Protein AF-A0A6G2JC87-F1 (afdb_monomer_lite)

Sequence (115 aa):
MAWAAMASFISDLIFDDQGSRLYATFPKWKQYKNAEQFHENISDYQMIEAAHKIDILTRNQRKGLHGLLNGRNESAHPSDHDPDANEALGYISEIVQRIKRIDSRVSQGNYSRSR

Foldseek 3Di:
DLVVVLLLLLQCVCCVVQNPLLCVQVVVCVVQRGSVSCPVPPDPLVSLVSCVVSVLDDPVLSVVNVVLVVLVVCVVDPDPDDDDPVRVVVSSVVSVVSSVVSVVCVVVCVRPPDD

Secondary structure (DSSP, 8-state):
-HHHHHHHHHHHHHHTTTTHHHHHH-GGGTT--SHHHHHHHS-HHHHHHHHHHTTSS-HHHHHHHHHHHHHHHHHHSSSS----HHHHHHHHHHHHHHHHHHHHHHHTT-S----

pLDDT: mean 89.51, std 11.46, range [37.25, 97.81]

Structure (mmCIF, N/CA/C/O backbone):
data_AF-A0A6G2JC87-F1
#
_entry.id   AF-A0A6G2JC87-F1
#
loop_
_atom_site.group_PDB
_atom_site.id
_atom_site.type_symbol
_atom_site.label_atom_id
_atom_site.label_alt_id
_atom_site.label_comp_id
_atom_site.label_asym_id
_atom_site.label_entity_id
_atom_site.label_seq_id
_atom_site.pdbx_PDB_ins_code
_atom_site.Cartn_x
_atom_site.Cartn_y
_atom_site.Cartn_z
_atom_site.occupancy
_atom_site.B_iso_or_equiv
_atom_site.auth_seq_id
_atom_site.auth_comp_id
_atom_site.auth_asym_id
_atom_site.auth_atom_id
_atom_site.pdbx_PDB_model_num
ATOM 1 N N . MET A 1 1 ? 11.304 5.635 -7.789 1.00 78.56 1 MET A N 1
ATOM 2 C CA . MET A 1 1 ? 10.472 6.855 -7.647 1.00 78.56 1 MET A CA 1
ATOM 3 C C . MET A 1 1 ? 8.972 6.562 -7.635 1.00 78.56 1 MET A C 1
ATOM 5 O O . MET A 1 1 ? 8.359 6.826 -6.615 1.00 78.56 1 MET A O 1
ATOM 9 N N . ALA A 1 2 ? 8.364 5.975 -8.676 1.00 92.56 2 ALA A N 1
ATOM 10 C CA . ALA A 1 2 ? 6.904 5.760 -8.695 1.00 92.56 2 ALA A CA 1
ATOM 11 C C . ALA A 1 2 ? 6.369 4.901 -7.533 1.00 92.56 2 ALA A C 1
ATOM 13 O O . ALA A 1 2 ? 5.341 5.228 -6.949 1.00 92.56 2 ALA A O 1
ATOM 14 N N . TRP A 1 3 ? 7.0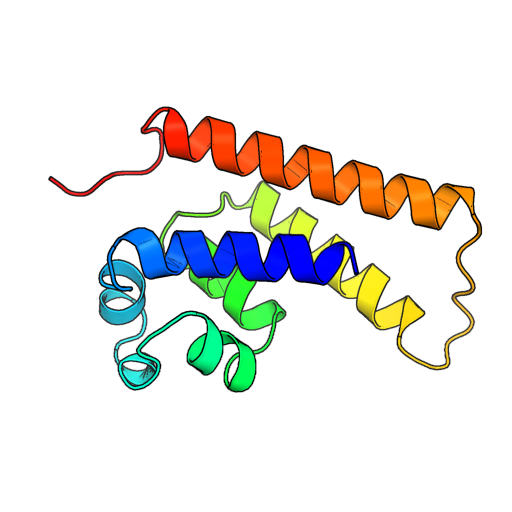96 3.849 -7.139 1.00 95.06 3 TRP A N 1
ATOM 15 C CA . TRP A 1 3 ? 6.715 3.037 -5.977 1.00 95.06 3 TRP A CA 1
ATOM 16 C C . TRP A 1 3 ? 6.675 3.839 -4.673 1.00 95.06 3 TRP A C 1
ATOM 18 O O . TRP A 1 3 ? 5.752 3.668 -3.888 1.00 95.06 3 TRP A O 1
ATOM 28 N N . ALA A 1 4 ? 7.625 4.757 -4.470 1.00 93.62 4 ALA A N 1
ATOM 29 C CA . ALA A 1 4 ? 7.649 5.600 -3.278 1.00 93.62 4 ALA A CA 1
ATOM 30 C C . ALA A 1 4 ? 6.371 6.449 -3.173 1.00 93.62 4 ALA A C 1
ATOM 32 O O . ALA A 1 4 ? 5.802 6.544 -2.097 1.00 93.62 4 ALA A O 1
ATOM 33 N N . ALA A 1 5 ? 5.854 6.964 -4.295 1.00 95.00 5 ALA A N 1
ATOM 34 C CA . ALA A 1 5 ? 4.582 7.686 -4.306 1.00 95.00 5 ALA A CA 1
ATOM 35 C C . ALA A 1 5 ? 3.390 6.798 -3.896 1.00 95.00 5 ALA A C 1
ATOM 37 O O . ALA A 1 5 ? 2.535 7.241 -3.136 1.00 95.00 5 ALA A O 1
ATOM 38 N N . MET A 1 6 ? 3.340 5.541 -4.356 1.00 96.81 6 MET A N 1
ATOM 39 C CA . MET A 1 6 ? 2.324 4.575 -3.907 1.00 96.81 6 MET A CA 1
ATOM 40 C C . MET A 1 6 ? 2.456 4.273 -2.410 1.00 96.81 6 MET A C 1
ATOM 42 O O . MET A 1 6 ? 1.452 4.212 -1.705 1.00 96.81 6 MET A O 1
ATOM 46 N N . ALA A 1 7 ? 3.686 4.079 -1.937 1.00 95.38 7 ALA A N 1
ATOM 47 C CA . ALA A 1 7 ? 3.985 3.766 -0.548 1.00 95.38 7 ALA A CA 1
ATOM 48 C C . ALA A 1 7 ? 3.548 4.910 0.382 1.00 95.38 7 ALA A C 1
ATOM 50 O O . ALA A 1 7 ? 2.767 4.670 1.300 1.00 95.38 7 ALA A O 1
ATOM 51 N N . SER A 1 8 ? 3.950 6.149 0.076 1.00 94.06 8 SER A N 1
ATOM 52 C CA . SER A 1 8 ? 3.522 7.340 0.817 1.00 94.06 8 SER A CA 1
ATOM 53 C C . SER A 1 8 ? 2.004 7.498 0.801 1.00 94.06 8 SER A C 1
ATOM 55 O O . SER A 1 8 ? 1.405 7.652 1.855 1.00 94.06 8 SER A O 1
ATOM 57 N N . PHE A 1 9 ? 1.363 7.344 -0.362 1.00 95.56 9 PHE A N 1
ATOM 58 C CA . PHE A 1 9 ? -0.095 7.421 -0.470 1.00 95.56 9 PHE A CA 1
ATOM 59 C C . PHE A 1 9 ? -0.818 6.402 0.427 1.00 95.56 9 PHE A C 1
ATOM 61 O O . PHE A 1 9 ? -1.796 6.741 1.089 1.00 95.56 9 PHE A O 1
ATOM 68 N N . ILE A 1 10 ? -0.352 5.150 0.474 1.00 95.44 10 ILE A N 1
ATOM 69 C CA . ILE A 1 10 ? -0.948 4.129 1.346 1.00 95.44 10 ILE A CA 1
ATOM 70 C C . ILE A 1 10 ? -0.734 4.481 2.817 1.00 95.44 10 ILE A C 1
ATOM 72 O O . ILE A 1 10 ? -1.676 4.364 3.598 1.00 95.44 10 ILE A O 1
ATOM 76 N N . SER A 1 11 ? 0.467 4.911 3.200 1.00 93.56 11 SER A N 1
ATOM 77 C CA . SER A 1 11 ? 0.746 5.318 4.578 1.00 93.56 11 SER A CA 1
ATOM 78 C C . SER A 1 11 ? -0.092 6.518 5.000 1.00 93.56 11 SER A C 1
ATOM 80 O O . SER A 1 11 ? -0.676 6.490 6.079 1.00 93.56 11 SER A O 1
ATOM 82 N N . ASP A 1 12 ? -0.251 7.521 4.142 1.00 92.94 12 ASP A N 1
ATOM 83 C CA . ASP A 1 12 ? -1.113 8.668 4.422 1.00 92.94 12 ASP A CA 1
ATOM 84 C C . ASP A 1 12 ? -2.561 8.218 4.658 1.00 92.94 12 ASP A C 1
ATOM 86 O O . ASP A 1 12 ? -3.180 8.620 5.639 1.00 92.94 12 ASP A O 1
ATOM 90 N N . LEU A 1 13 ? -3.080 7.289 3.847 1.00 92.75 13 LEU A N 1
ATOM 91 C CA . LEU A 1 13 ? -4.409 6.706 4.070 1.00 92.75 13 LEU A CA 1
ATOM 92 C C . LEU A 1 13 ? -4.512 5.892 5.368 1.00 92.75 13 LEU A C 1
ATOM 94 O O . LEU A 1 13 ? -5.569 5.885 6.001 1.00 92.75 13 LEU A O 1
ATOM 98 N N . ILE A 1 14 ? -3.450 5.182 5.759 1.00 93.06 14 ILE A N 1
ATOM 99 C CA . ILE A 1 14 ? -3.392 4.447 7.033 1.00 93.06 14 ILE A CA 1
ATOM 100 C C . ILE A 1 14 ? -3.476 5.420 8.215 1.00 93.06 14 ILE A C 1
ATOM 102 O O . ILE A 1 14 ? -4.103 5.089 9.221 1.00 93.06 14 ILE A O 1
ATOM 106 N N . PHE A 1 15 ? -2.857 6.597 8.103 1.00 92.06 15 PHE A N 1
ATOM 107 C CA . PHE A 1 15 ? -2.757 7.582 9.181 1.00 92.06 15 PHE A CA 1
ATOM 108 C C . PHE A 1 15 ? -3.764 8.743 9.093 1.00 92.06 15 PHE A C 1
ATOM 110 O O . PHE A 1 15 ? -3.783 9.571 10.002 1.00 92.06 15 PHE A O 1
ATOM 117 N N . ASP A 1 16 ? -4.649 8.775 8.090 1.00 87.31 16 ASP A N 1
ATOM 118 C CA . ASP A 1 16 ? -5.729 9.773 7.949 1.00 87.31 16 ASP A CA 1
ATOM 119 C C . ASP A 1 16 ? -6.657 9.809 9.187 1.00 87.31 16 ASP A C 1
ATOM 121 O O . ASP A 1 16 ? -7.159 10.858 9.583 1.00 87.31 16 ASP A O 1
ATOM 125 N N . ASP A 1 17 ? -6.818 8.673 9.881 1.00 79.81 17 ASP A N 1
ATOM 126 C CA . ASP A 1 17 ? -7.550 8.547 11.155 1.00 79.81 17 ASP A CA 1
ATOM 127 C C . ASP A 1 17 ? -6.632 8.492 12.396 1.00 79.81 17 ASP A C 1
ATOM 129 O O . ASP A 1 17 ? -6.985 7.905 13.424 1.00 79.81 17 ASP A O 1
ATOM 133 N N . GLN A 1 18 ? -5.427 9.059 12.291 1.00 79.19 18 GLN A N 1
ATOM 134 C CA . GLN A 1 18 ? -4.342 8.952 13.277 1.00 79.19 18 GLN A CA 1
ATOM 135 C C . GLN A 1 18 ? -3.891 7.503 13.550 1.00 79.19 18 GLN A C 1
ATOM 137 O O . GLN A 1 18 ? -3.295 7.215 14.591 1.00 79.19 18 GLN A O 1
ATOM 142 N N . GLY A 1 19 ? -4.164 6.573 12.630 1.00 84.75 19 GLY A N 1
ATOM 143 C CA . GLY A 1 19 ? -3.792 5.164 12.746 1.00 84.75 19 GLY A CA 1
ATOM 144 C C . GLY A 1 19 ? -4.716 4.360 13.662 1.00 84.75 19 GLY A C 1
ATOM 145 O O . GLY A 1 19 ? -4.360 3.256 14.074 1.00 84.75 19 GLY A O 1
ATOM 146 N N . SER A 1 20 ? -5.900 4.874 14.005 1.00 89.75 20 SER A N 1
ATOM 147 C CA . SER A 1 20 ? -6.830 4.222 14.939 1.00 89.75 20 SER A CA 1
ATOM 148 C C . SER A 1 20 ? -7.154 2.781 14.522 1.00 89.75 20 SER A C 1
ATOM 150 O O . SER A 1 20 ? -6.979 1.840 15.308 1.00 89.75 20 SER A O 1
ATOM 152 N N . ARG A 1 21 ? -7.528 2.570 13.252 1.00 91.06 21 ARG A N 1
ATOM 153 C CA . ARG A 1 21 ? -7.814 1.225 12.718 1.00 91.06 21 ARG A CA 1
ATOM 154 C C . ARG A 1 21 ? -6.579 0.336 12.653 1.00 91.06 21 ARG A C 1
ATOM 156 O O . ARG A 1 21 ? -6.674 -0.867 12.927 1.00 91.06 21 ARG A O 1
ATOM 163 N N . LEU A 1 22 ? -5.421 0.922 12.343 1.00 94.50 22 LEU A N 1
ATOM 164 C CA . LEU A 1 22 ? -4.146 0.214 12.370 1.00 94.50 22 LEU A CA 1
ATOM 165 C C . LEU A 1 22 ? -3.881 -0.337 13.771 1.00 94.50 22 LEU A C 1
ATOM 167 O O . LEU A 1 22 ? -3.620 -1.526 13.911 1.00 94.50 22 LEU A O 1
ATOM 171 N N . TYR A 1 23 ? -4.008 0.479 14.814 1.00 95.06 23 TYR A N 1
ATOM 172 C CA . TYR A 1 23 ? -3.709 0.066 16.185 1.00 95.06 23 TYR A CA 1
ATOM 173 C C . TYR A 1 23 ? -4.754 -0.858 16.801 1.00 95.06 23 TYR A C 1
ATOM 175 O O . TYR A 1 23 ? -4.413 -1.646 17.686 1.00 95.06 23 TYR A O 1
ATOM 183 N N . ALA A 1 24 ? -6.012 -0.764 16.367 1.00 94.06 24 ALA A N 1
ATOM 184 C CA . ALA A 1 24 ? -7.043 -1.726 16.740 1.00 94.06 24 ALA A CA 1
ATOM 185 C C . ALA A 1 24 ? -6.701 -3.127 16.207 1.00 94.06 24 ALA A C 1
ATOM 187 O O . ALA A 1 24 ? -6.865 -4.120 16.913 1.00 94.06 24 ALA A O 1
ATOM 188 N N . THR A 1 25 ? -6.163 -3.195 14.987 1.00 95.12 25 THR A N 1
ATOM 189 C CA . THR A 1 25 ? -5.816 -4.454 14.311 1.00 95.12 25 THR A CA 1
ATOM 190 C C . THR A 1 25 ? -4.431 -4.973 14.707 1.00 95.12 25 THR A C 1
ATOM 192 O O . THR A 1 25 ? -4.231 -6.174 14.883 1.00 95.12 25 THR A O 1
ATOM 195 N N . PHE A 1 26 ? -3.474 -4.067 14.907 1.00 95.12 26 PHE A N 1
ATOM 196 C CA . PHE A 1 26 ? -2.081 -4.344 15.252 1.00 95.12 26 PHE A CA 1
ATOM 197 C C . PHE A 1 26 ? -1.664 -3.555 16.507 1.00 95.12 26 PHE A C 1
ATOM 199 O O . PHE A 1 26 ? -0.888 -2.601 16.422 1.00 95.12 26 PHE A O 1
ATOM 206 N N . PRO A 1 27 ? -2.112 -3.951 17.717 1.00 94.50 27 PRO A N 1
ATOM 207 C CA . PRO A 1 27 ? -1.808 -3.210 18.946 1.00 94.50 27 PRO A CA 1
ATOM 208 C C . PRO A 1 27 ? -0.309 -3.059 19.238 1.00 94.50 27 PRO A C 1
ATOM 210 O O . PRO A 1 27 ? 0.105 -2.076 19.848 1.00 94.50 27 PRO A O 1
ATOM 213 N N . LYS A 1 28 ? 0.509 -4.012 18.768 1.00 94.69 28 LYS A N 1
ATOM 214 C CA . LYS A 1 28 ? 1.977 -3.996 18.879 1.00 94.69 28 LYS A CA 1
ATOM 215 C C . LYS A 1 28 ? 2.659 -2.947 18.001 1.00 94.69 28 LYS A C 1
ATOM 217 O O . LYS A 1 28 ? 3.877 -2.887 18.036 1.00 94.69 28 LYS A O 1
ATOM 222 N N . TRP A 1 29 ? 1.922 -2.214 17.167 1.00 95.19 29 TRP A N 1
ATOM 223 C CA . TRP A 1 29 ? 2.450 -1.180 16.268 1.00 95.19 29 TRP A CA 1
ATOM 224 C C . TRP A 1 29 ? 2.108 0.240 16.740 1.00 95.19 29 TRP A C 1
ATOM 22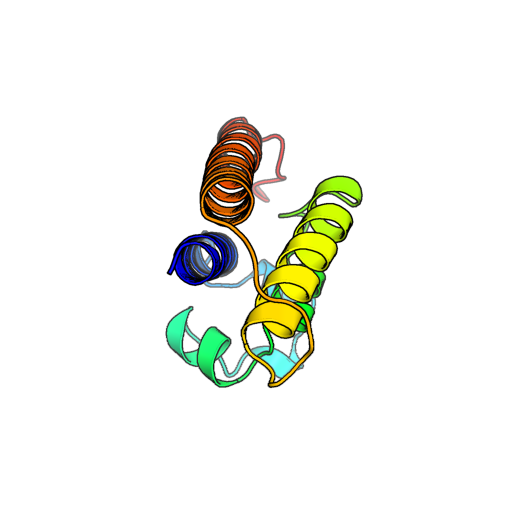6 O O . TRP A 1 29 ? 2.431 1.212 16.066 1.00 95.19 29 TRP A O 1
ATOM 236 N N . LYS A 1 30 ? 1.508 0.382 17.933 1.00 92.94 30 LYS A N 1
ATOM 237 C CA . LYS A 1 30 ? 1.155 1.672 18.557 1.00 92.94 30 LYS A CA 1
ATOM 238 C C . LYS A 1 30 ? 2.334 2.622 18.774 1.00 92.94 30 LYS A C 1
ATOM 240 O O . LYS A 1 30 ? 2.101 3.798 19.049 1.00 92.94 30 LYS A O 1
ATOM 245 N N . GLN A 1 31 ? 3.570 2.138 18.721 1.00 93.06 31 GLN A N 1
ATOM 246 C CA . GLN A 1 31 ? 4.779 2.953 18.812 1.00 93.06 31 GLN A CA 1
ATOM 247 C C . GLN A 1 31 ? 5.034 3.799 17.557 1.00 93.06 31 GLN A C 1
ATOM 249 O O . GLN A 1 31 ? 5.674 4.834 17.686 1.00 93.06 31 GLN A O 1
ATOM 254 N N . TYR A 1 32 ? 4.523 3.407 16.385 1.00 93.00 32 TYR A N 1
ATOM 255 C CA . TYR A 1 32 ? 4.720 4.144 15.133 1.00 93.00 32 TYR A CA 1
ATOM 256 C C . TYR A 1 32 ? 3.629 5.199 14.998 1.00 93.00 32 TYR A C 1
ATOM 258 O O . TYR A 1 32 ? 2.507 4.868 14.639 1.00 93.00 32 TYR A O 1
ATOM 266 N N . LYS A 1 33 ? 3.930 6.449 15.354 1.00 88.25 33 LYS A N 1
ATOM 267 C CA . LYS A 1 33 ? 2.927 7.515 15.526 1.00 88.25 33 LYS A CA 1
ATOM 268 C C . LYS A 1 33 ? 2.529 8.227 14.241 1.00 88.25 33 LYS A C 1
ATOM 270 O O . LYS A 1 33 ? 1.525 8.933 14.235 1.00 88.25 33 LYS A O 1
ATOM 275 N N . ASN A 1 34 ? 3.323 8.085 13.191 1.00 87.19 34 ASN A N 1
ATOM 276 C CA . ASN A 1 34 ? 3.131 8.765 11.921 1.00 87.19 34 ASN A CA 1
ATOM 277 C C . ASN A 1 34 ? 3.621 7.886 10.759 1.00 87.19 34 ASN A C 1
ATOM 279 O O . ASN A 1 34 ? 4.272 6.858 10.968 1.00 87.19 34 ASN A O 1
ATOM 283 N N . ALA A 1 35 ? 3.302 8.315 9.537 1.00 88.88 35 ALA A N 1
ATOM 284 C CA . ALA A 1 35 ? 3.667 7.623 8.304 1.00 88.88 35 ALA A CA 1
ATOM 285 C C . ALA A 1 35 ? 5.185 7.416 8.153 1.00 88.88 35 ALA A C 1
ATOM 287 O O . ALA A 1 35 ? 5.613 6.368 7.678 1.00 88.88 35 ALA A O 1
ATOM 288 N N . GLU A 1 36 ? 5.999 8.377 8.594 1.00 88.62 36 GLU A N 1
ATOM 289 C CA . GLU A 1 36 ? 7.463 8.313 8.519 1.00 88.62 36 GLU A CA 1
ATOM 290 C C . GLU A 1 36 ? 8.024 7.170 9.378 1.00 88.62 36 GLU A C 1
ATOM 292 O O . GLU A 1 36 ? 8.641 6.244 8.854 1.00 88.62 36 GLU A O 1
ATOM 297 N N . GLN A 1 37 ? 7.706 7.155 10.677 1.00 89.75 37 GLN A N 1
ATOM 298 C CA . GLN A 1 37 ? 8.117 6.082 11.590 1.00 89.75 37 GLN A CA 1
ATOM 299 C C . GLN A 1 37 ? 7.606 4.717 11.130 1.00 89.75 37 GLN A C 1
ATOM 301 O O . GLN A 1 37 ? 8.273 3.699 11.318 1.00 89.75 37 GLN A O 1
ATOM 306 N N . PHE A 1 38 ? 6.411 4.681 10.547 1.00 91.31 38 PHE A N 1
ATOM 307 C CA . PHE A 1 38 ? 5.848 3.458 10.000 1.00 91.31 38 PHE A CA 1
ATOM 308 C C . PHE A 1 38 ? 6.671 2.939 8.814 1.00 91.31 38 PHE A C 1
ATOM 310 O O . PHE A 1 38 ? 7.037 1.766 8.815 1.00 91.31 38 PHE A O 1
ATOM 317 N N . HIS A 1 39 ? 7.041 3.800 7.861 1.00 88.00 39 HIS A N 1
ATOM 318 C CA . HIS A 1 39 ? 7.882 3.432 6.717 1.00 88.00 39 HIS A CA 1
ATOM 319 C C . HIS A 1 39 ? 9.275 2.937 7.109 1.00 88.00 39 HIS A C 1
ATOM 321 O O . HIS A 1 39 ? 9.791 2.013 6.486 1.00 88.00 39 HIS A O 1
ATOM 327 N N . GLU A 1 40 ? 9.886 3.530 8.132 1.00 89.75 40 GLU A N 1
ATOM 328 C CA . GLU A 1 40 ? 11.226 3.133 8.580 1.00 89.75 40 GLU A CA 1
ATOM 329 C C . GLU A 1 40 ? 11.254 1.747 9.234 1.00 89.75 40 GLU A C 1
ATOM 331 O O . GLU A 1 40 ? 12.276 1.062 9.211 1.00 89.75 40 GLU A O 1
ATOM 336 N N . ASN A 1 41 ? 10.139 1.330 9.837 1.00 93.50 41 ASN A N 1
ATOM 337 C CA . ASN A 1 41 ? 10.091 0.138 10.682 1.00 93.50 41 ASN A CA 1
ATOM 338 C C . ASN A 1 41 ? 9.295 -1.022 10.076 1.00 93.50 41 ASN A C 1
ATOM 340 O O . ASN A 1 41 ? 9.429 -2.158 10.534 1.00 93.50 41 ASN A O 1
ATOM 344 N N . ILE A 1 42 ? 8.454 -0.755 9.077 1.00 94.75 42 ILE A N 1
ATOM 345 C CA . ILE A 1 42 ? 7.569 -1.739 8.460 1.00 94.75 42 ILE A CA 1
ATOM 346 C C . ILE A 1 42 ? 7.937 -1.897 6.989 1.00 94.75 42 ILE A C 1
ATOM 348 O O . ILE A 1 42 ? 8.017 -0.931 6.238 1.00 94.75 42 ILE A O 1
ATOM 352 N N . SER A 1 43 ? 8.129 -3.145 6.559 1.00 95.56 43 SER A N 1
ATOM 353 C CA . SER A 1 43 ? 8.394 -3.433 5.147 1.00 95.56 43 SER A CA 1
ATOM 354 C C . SER A 1 43 ? 7.197 -3.079 4.259 1.00 95.56 43 SER A C 1
ATOM 356 O O . SER A 1 43 ? 6.042 -3.242 4.662 1.00 95.56 43 SER A O 1
ATOM 358 N N . ASP A 1 44 ? 7.458 -2.708 3.003 1.00 96.06 44 ASP A N 1
ATOM 359 C CA . ASP A 1 44 ? 6.405 -2.420 2.016 1.00 96.06 44 ASP A CA 1
ATOM 360 C C . ASP A 1 44 ? 5.394 -3.573 1.884 1.00 96.06 44 ASP A C 1
ATOM 362 O O . ASP A 1 44 ? 4.188 -3.353 1.767 1.00 96.06 44 ASP A O 1
ATOM 366 N N . TYR A 1 45 ? 5.870 -4.819 1.977 1.00 97.06 45 TYR A N 1
ATOM 367 C CA . TYR A 1 45 ? 5.012 -6.002 1.979 1.00 97.06 45 TYR A CA 1
ATOM 368 C C . TYR A 1 45 ? 4.023 -5.984 3.155 1.00 97.06 45 TYR A C 1
ATOM 370 O O . TYR A 1 45 ? 2.818 -6.172 2.974 1.00 97.06 45 TYR A O 1
ATOM 378 N N . GLN A 1 46 ? 4.520 -5.743 4.370 1.00 97.12 46 GLN A N 1
ATOM 379 C CA . GLN A 1 46 ? 3.693 -5.688 5.575 1.00 97.12 46 GLN A CA 1
ATOM 380 C C . GLN A 1 46 ? 2.739 -4.494 5.564 1.00 97.12 46 GLN A C 1
ATOM 382 O O . GLN A 1 46 ? 1.604 -4.638 6.012 1.00 97.12 46 GLN A O 1
ATOM 387 N N . MET A 1 47 ? 3.155 -3.350 5.016 1.00 97.12 47 MET A N 1
ATOM 388 C CA . MET A 1 47 ? 2.283 -2.193 4.808 1.00 97.12 47 MET A CA 1
ATOM 389 C C . MET A 1 47 ? 1.093 -2.547 3.905 1.00 97.12 47 MET A C 1
ATOM 391 O O . MET A 1 47 ? -0.048 -2.242 4.251 1.00 97.12 47 MET A O 1
ATOM 395 N N . ILE A 1 48 ? 1.326 -3.243 2.786 1.00 97.81 48 ILE A N 1
ATOM 396 C CA . ILE A 1 48 ? 0.256 -3.689 1.877 1.00 97.81 48 ILE A CA 1
ATOM 397 C C . ILE A 1 48 ? -0.703 -4.659 2.586 1.00 97.81 48 ILE A C 1
ATOM 399 O O . ILE A 1 48 ? -1.925 -4.551 2.441 1.00 97.81 48 ILE A O 1
ATOM 403 N N . GLU A 1 49 ? -0.176 -5.602 3.372 1.00 97.69 49 GLU A N 1
ATOM 404 C CA . GLU A 1 49 ? -1.006 -6.517 4.165 1.00 97.69 49 GLU A CA 1
ATOM 405 C C . GLU A 1 49 ? -1.826 -5.775 5.222 1.00 97.69 49 GLU A C 1
ATOM 407 O O . GLU A 1 49 ? -3.022 -6.033 5.364 1.00 97.69 49 GLU A O 1
ATOM 412 N N . ALA A 1 50 ? -1.215 -4.828 5.932 1.00 96.19 50 ALA A N 1
ATOM 413 C CA . ALA A 1 50 ? -1.882 -4.031 6.950 1.00 96.19 50 ALA A CA 1
ATOM 414 C C . ALA A 1 50 ? -3.015 -3.196 6.347 1.00 96.19 50 ALA A C 1
ATOM 416 O O . ALA A 1 50 ? -4.140 -3.271 6.835 1.00 96.19 50 ALA A O 1
ATOM 417 N N . ALA A 1 51 ? -2.758 -2.499 5.236 1.00 95.69 51 ALA A N 1
ATOM 418 C CA . ALA A 1 51 ? -3.761 -1.721 4.516 1.00 95.69 51 ALA A CA 1
ATOM 419 C C . ALA A 1 51 ? -4.941 -2.588 4.039 1.00 95.69 51 ALA A C 1
ATOM 421 O O . ALA A 1 51 ? -6.087 -2.147 4.065 1.00 95.69 51 ALA A O 1
ATOM 422 N N . HIS A 1 52 ? -4.708 -3.844 3.646 1.00 96.25 52 HIS A N 1
ATOM 423 C CA . HIS A 1 52 ? -5.806 -4.773 3.369 1.00 96.25 52 HIS A CA 1
ATOM 424 C C . HIS A 1 52 ? -6.574 -5.173 4.631 1.00 96.25 52 HIS A C 1
ATOM 426 O O . HIS A 1 52 ? -7.799 -5.209 4.611 1.00 96.25 52 HIS A O 1
ATOM 432 N N . LYS A 1 53 ? -5.865 -5.483 5.720 1.00 95.69 53 LYS A N 1
ATOM 433 C CA . LYS A 1 53 ? -6.468 -5.927 6.983 1.00 95.69 53 LYS A CA 1
ATOM 434 C C . LYS A 1 53 ? -7.342 -4.867 7.641 1.00 95.69 53 LYS A C 1
ATOM 436 O O . LYS A 1 53 ? -8.278 -5.235 8.337 1.00 95.69 53 LYS A O 1
ATOM 441 N N . ILE A 1 54 ? -7.048 -3.593 7.402 1.00 93.38 54 ILE A N 1
ATOM 442 C CA . ILE A 1 54 ? -7.869 -2.469 7.858 1.00 93.38 54 ILE A CA 1
ATOM 443 C C . ILE A 1 54 ? -8.822 -1.957 6.772 1.00 93.38 54 ILE A C 1
ATOM 445 O O . ILE A 1 54 ? -9.265 -0.818 6.851 1.00 93.38 54 ILE A O 1
ATOM 449 N N . ASP A 1 55 ? -9.108 -2.775 5.753 1.00 91.50 55 ASP A N 1
ATOM 450 C CA . ASP A 1 55 ? -10.052 -2.544 4.648 1.00 91.50 55 ASP A CA 1
ATOM 451 C C . ASP A 1 55 ? -9.742 -1.361 3.710 1.00 91.50 55 ASP A C 1
ATOM 453 O O . ASP A 1 55 ? -10.527 -1.067 2.801 1.00 91.50 55 ASP A O 1
ATOM 457 N N . ILE A 1 56 ? -8.570 -0.721 3.835 1.00 93.38 56 ILE A N 1
ATOM 458 C CA . ILE A 1 56 ? -8.110 0.269 2.849 1.00 93.38 56 ILE A CA 1
ATOM 459 C C . ILE A 1 56 ? -7.953 -0.410 1.506 1.00 93.38 56 ILE A C 1
ATOM 461 O O . ILE A 1 56 ? -8.332 0.177 0.512 1.00 93.38 56 ILE A O 1
ATOM 465 N N . LEU A 1 57 ? -7.448 -1.640 1.416 1.00 95.25 57 LEU A N 1
ATOM 466 C CA . LEU A 1 57 ? -7.278 -2.344 0.141 1.00 95.25 57 LEU A CA 1
ATOM 467 C C . LEU A 1 57 ? -8.250 -3.512 0.007 1.00 95.25 57 LEU A C 1
ATOM 469 O O . LEU A 1 57 ? -8.396 -4.333 0.907 1.00 95.25 57 LEU A O 1
ATOM 473 N N . THR A 1 58 ? -8.846 -3.664 -1.174 1.00 95.12 58 THR A N 1
ATOM 474 C CA . THR A 1 58 ? -9.511 -4.919 -1.544 1.00 95.12 58 THR A CA 1
ATOM 475 C C . THR A 1 58 ? -8.489 -6.040 -1.739 1.00 95.12 58 THR A C 1
ATOM 477 O O . THR A 1 58 ? -7.311 -5.806 -2.027 1.00 95.12 58 THR A O 1
ATOM 480 N N . ARG A 1 59 ? -8.962 -7.291 -1.707 1.00 95.31 59 ARG A N 1
ATOM 481 C CA . ARG A 1 59 ? -8.136 -8.474 -2.001 1.00 95.31 59 ARG A CA 1
ATOM 482 C C . ARG A 1 59 ? -7.420 -8.377 -3.356 1.00 95.31 59 ARG A C 1
ATOM 484 O O . ARG A 1 59 ? -6.267 -8.790 -3.462 1.00 95.31 59 ARG A O 1
ATOM 491 N N . ASN A 1 60 ? -8.091 -7.842 -4.379 1.00 95.81 60 ASN A N 1
ATOM 492 C CA . ASN A 1 60 ? -7.526 -7.711 -5.725 1.00 95.81 60 ASN A CA 1
ATOM 493 C C . ASN A 1 60 ? -6.469 -6.604 -5.796 1.00 95.81 60 ASN A C 1
ATOM 495 O O . ASN A 1 60 ? -5.427 -6.794 -6.422 1.00 95.81 60 ASN A O 1
ATOM 499 N N . GLN A 1 61 ? -6.697 -5.475 -5.120 1.00 96.38 61 GLN A N 1
ATOM 500 C CA . GLN A 1 61 ? -5.702 -4.405 -5.029 1.00 96.38 61 GLN A CA 1
ATOM 501 C C . GLN A 1 61 ? -4.450 -4.883 -4.293 1.00 96.38 61 GLN A C 1
ATOM 503 O O . GLN A 1 61 ? -3.362 -4.717 -4.831 1.00 96.38 61 GLN A O 1
ATOM 508 N N . ARG A 1 62 ? -4.603 -5.565 -3.149 1.00 97.62 62 ARG A N 1
ATOM 509 C CA . ARG A 1 62 ? -3.490 -6.173 -2.402 1.00 97.62 62 ARG A CA 1
ATOM 510 C C . ARG A 1 62 ? -2.620 -7.063 -3.291 1.00 97.62 62 ARG A C 1
ATOM 512 O O . ARG A 1 62 ? -1.414 -6.870 -3.365 1.00 97.62 62 ARG A O 1
ATOM 519 N N . LYS A 1 63 ? -3.238 -8.012 -4.006 1.00 97.56 63 LYS A N 1
ATOM 520 C CA . LYS A 1 63 ? -2.518 -8.919 -4.918 1.00 97.56 63 LYS A CA 1
ATOM 521 C C . LYS A 1 63 ? -1.763 -8.164 -6.012 1.00 97.56 63 LYS A C 1
ATOM 523 O O . LYS A 1 63 ? -0.611 -8.478 -6.277 1.00 97.56 63 LYS A O 1
ATOM 528 N N . GLY A 1 64 ? -2.405 -7.177 -6.635 1.00 97.31 64 GLY A N 1
ATOM 529 C CA . GLY A 1 64 ? -1.764 -6.395 -7.690 1.00 97.31 64 GLY A CA 1
ATOM 530 C C . GLY A 1 64 ? -0.608 -5.533 -7.182 1.00 97.31 64 GLY A C 1
ATOM 531 O O . GLY A 1 64 ? 0.403 -5.426 -7.865 1.00 97.31 64 GLY A O 1
ATOM 532 N N . LEU A 1 65 ? -0.720 -4.964 -5.977 1.00 97.81 65 LEU A N 1
ATOM 533 C CA . LEU A 1 65 ? 0.374 -4.206 -5.364 1.00 97.81 65 LEU A CA 1
ATOM 534 C C . LEU A 1 65 ? 1.563 -5.097 -5.003 1.00 97.81 65 LEU A C 1
ATOM 536 O O . LEU A 1 65 ? 2.693 -4.684 -5.229 1.00 97.81 65 LEU A O 1
ATOM 540 N N . HIS A 1 66 ? 1.333 -6.324 -4.530 1.00 97.81 66 HIS A N 1
ATOM 541 C CA . HIS A 1 66 ? 2.425 -7.284 -4.322 1.00 97.81 66 HIS A CA 1
ATOM 542 C C . HIS A 1 66 ? 3.147 -7.651 -5.616 1.00 97.81 66 HIS A C 1
ATOM 544 O O . HIS A 1 66 ? 4.367 -7.751 -5.617 1.00 97.81 66 HIS A O 1
ATOM 550 N N . GLY A 1 67 ? 2.418 -7.796 -6.727 1.00 96.12 67 GLY A N 1
ATOM 551 C CA . GLY A 1 67 ? 3.040 -8.005 -8.038 1.00 96.12 67 GLY A CA 1
ATOM 552 C C . GLY A 1 67 ? 3.951 -6.843 -8.445 1.00 96.12 67 GLY A C 1
ATOM 553 O O . GLY A 1 67 ? 5.080 -7.063 -8.868 1.00 96.12 67 GLY A O 1
ATOM 554 N N . LEU A 1 68 ? 3.492 -5.603 -8.247 1.00 95.94 68 LEU A N 1
ATOM 555 C CA . LEU A 1 68 ? 4.294 -4.406 -8.526 1.00 95.94 68 LEU A CA 1
ATOM 556 C C . LEU A 1 68 ? 5.505 -4.279 -7.591 1.00 95.94 68 LEU A C 1
ATOM 558 O O . LEU A 1 68 ? 6.586 -3.916 -8.047 1.00 95.94 68 LEU A O 1
ATOM 562 N N . LEU A 1 69 ? 5.347 -4.611 -6.306 1.00 95.88 69 LEU A N 1
ATOM 563 C CA . LEU A 1 69 ? 6.454 -4.640 -5.350 1.00 95.88 69 LEU A CA 1
ATOM 564 C C . LEU A 1 69 ? 7.525 -5.648 -5.778 1.00 95.88 69 LEU A C 1
ATOM 566 O O . LEU A 1 69 ? 8.706 -5.318 -5.741 1.00 95.88 69 LEU A O 1
ATOM 570 N N . ASN A 1 70 ? 7.120 -6.843 -6.218 1.00 92.94 70 ASN A N 1
ATOM 571 C CA . ASN A 1 70 ? 8.053 -7.839 -6.739 1.00 92.94 70 ASN A CA 1
ATOM 572 C C . ASN A 1 70 ? 8.816 -7.317 -7.955 1.00 92.94 70 ASN A C 1
ATOM 574 O O . ASN A 1 70 ? 10.040 -7.357 -7.927 1.00 92.94 70 ASN A O 1
ATOM 578 N N . GLY A 1 71 ? 8.125 -6.751 -8.950 1.00 90.38 71 GLY A N 1
ATOM 579 C CA . GLY A 1 71 ? 8.794 -6.171 -10.120 1.00 90.38 71 GLY A CA 1
ATOM 580 C C . GLY A 1 71 ? 9.812 -5.092 -9.731 1.00 90.38 71 GLY A C 1
ATOM 581 O O . GLY A 1 71 ? 10.950 -5.112 -10.183 1.00 90.38 71 GLY A O 1
ATOM 582 N N . ARG A 1 72 ? 9.465 -4.202 -8.789 1.00 91.06 72 ARG A N 1
ATOM 583 C CA . ARG A 1 72 ? 10.408 -3.202 -8.253 1.00 91.06 72 ARG A CA 1
ATOM 584 C C . ARG A 1 72 ? 11.603 -3.829 -7.540 1.00 91.06 72 ARG A C 1
ATOM 586 O O . ARG A 1 72 ? 12.701 -3.287 -7.635 1.00 91.06 72 ARG A O 1
ATOM 593 N N . ASN A 1 73 ? 11.395 -4.907 -6.793 1.00 90.31 73 ASN A N 1
ATOM 594 C CA . ASN A 1 73 ? 12.479 -5.598 -6.103 1.00 90.31 73 ASN A CA 1
ATOM 595 C C . ASN A 1 73 ? 13.407 -6.293 -7.107 1.00 90.31 73 ASN A C 1
ATOM 597 O O . ASN A 1 73 ? 14.619 -6.186 -6.966 1.00 90.31 73 ASN A O 1
ATOM 601 N N . GLU A 1 74 ? 12.861 -6.928 -8.145 1.00 86.69 74 GLU A N 1
ATOM 602 C CA . GLU A 1 74 ? 13.637 -7.545 -9.230 1.00 86.69 74 GLU A CA 1
ATOM 603 C C . GLU A 1 74 ? 14.542 -6.518 -9.922 1.00 86.69 74 GLU A C 1
ATOM 605 O O . GLU A 1 74 ? 15.736 -6.772 -10.063 1.00 86.69 74 GLU A O 1
ATOM 610 N N . SER A 1 75 ? 14.031 -5.317 -10.231 1.00 85.00 75 SER A N 1
ATOM 611 C CA . SER A 1 75 ? 14.845 -4.241 -10.827 1.00 85.00 75 SER A CA 1
ATOM 612 C C . SER A 1 75 ? 15.844 -3.596 -9.851 1.00 85.00 75 SER A C 1
ATOM 614 O O . SER A 1 75 ? 16.725 -2.852 -10.273 1.00 85.00 75 SER A O 1
ATOM 616 N N . ALA A 1 76 ? 15.685 -3.795 -8.537 1.00 81.19 76 ALA A N 1
ATOM 617 C CA . ALA A 1 76 ? 16.559 -3.224 -7.505 1.00 81.19 76 ALA A CA 1
ATOM 618 C C . ALA A 1 76 ? 17.670 -4.186 -7.052 1.00 81.19 76 ALA A C 1
ATOM 620 O O . ALA A 1 76 ? 18.581 -3.778 -6.328 1.00 81.19 76 ALA A O 1
ATOM 621 N N . HIS A 1 77 ? 17.595 -5.453 -7.456 1.00 74.38 77 HIS A N 1
ATOM 622 C CA . HIS A 1 77 ? 18.612 -6.459 -7.193 1.00 74.38 77 HIS A CA 1
ATOM 623 C C . HIS A 1 77 ? 19.460 -6.699 -8.448 1.00 74.38 77 HIS A C 1
ATOM 625 O O . HIS A 1 77 ? 18.947 -6.562 -9.556 1.00 74.38 77 HIS A O 1
ATOM 631 N N . PRO A 1 78 ? 20.744 -7.079 -8.302 1.00 62.91 78 PRO A N 1
ATOM 632 C CA . PRO A 1 78 ? 21.550 -7.554 -9.421 1.00 62.91 78 PRO A CA 1
ATOM 633 C C . PRO A 1 78 ? 20.961 -8.883 -9.911 1.00 62.91 78 PRO A C 1
ATOM 635 O O . PRO A 1 78 ? 21.297 -9.958 -9.420 1.00 62.91 78 PRO A O 1
ATOM 638 N N . SER A 1 79 ? 20.005 -8.777 -10.819 1.00 69.00 79 SER A N 1
ATOM 639 C CA . SER A 1 79 ? 19.326 -9.869 -11.497 1.00 69.00 79 SER A CA 1
ATOM 640 C C . SER A 1 79 ? 19.415 -9.630 -13.002 1.00 69.00 79 SER A C 1
ATOM 642 O O . SER A 1 79 ? 19.779 -8.537 -13.435 1.00 69.00 79 SER A O 1
ATOM 644 N N . ASP A 1 80 ? 19.054 -10.628 -13.804 1.00 74.69 80 ASP A N 1
ATOM 645 C CA . ASP A 1 80 ? 18.985 -10.488 -15.266 1.00 74.69 80 ASP A CA 1
ATOM 646 C C . ASP A 1 80 ? 17.771 -9.648 -15.727 1.00 74.69 80 ASP A C 1
ATOM 648 O O . ASP A 1 80 ? 17.445 -9.611 -16.914 1.00 74.69 80 ASP A O 1
ATOM 652 N N . HIS A 1 81 ? 17.057 -9.001 -14.798 1.00 79.19 81 HIS A N 1
ATOM 653 C CA . HIS A 1 81 ? 15.920 -8.148 -15.106 1.00 79.19 81 HIS A CA 1
ATOM 654 C C . HIS A 1 81 ? 16.385 -6.722 -15.431 1.00 79.19 81 HIS A C 1
ATOM 656 O O . HIS A 1 81 ? 16.592 -5.899 -14.538 1.00 79.19 81 HIS A O 1
ATOM 662 N N . ASP A 1 82 ? 16.521 -6.444 -16.726 1.00 81.25 82 ASP A N 1
ATOM 663 C CA . ASP A 1 82 ? 16.863 -5.132 -17.278 1.00 81.25 82 ASP A CA 1
ATOM 664 C C . ASP A 1 82 ? 15.645 -4.554 -18.019 1.00 81.25 82 ASP A C 1
ATOM 666 O O . ASP A 1 82 ? 15.463 -4.832 -19.209 1.00 81.25 82 ASP A O 1
ATOM 670 N N . PRO A 1 83 ? 14.740 -3.845 -17.313 1.00 84.56 83 PRO A N 1
ATOM 671 C CA . PRO A 1 83 ? 13.497 -3.389 -17.908 1.00 84.56 83 PRO A CA 1
ATOM 672 C C . PRO A 1 83 ? 13.745 -2.326 -18.976 1.00 84.56 83 PRO A C 1
ATOM 674 O O . PRO A 1 83 ? 14.465 -1.348 -18.751 1.00 84.56 83 PRO A O 1
ATOM 677 N N . ASP A 1 84 ? 13.080 -2.466 -20.120 1.00 89.88 84 ASP A N 1
ATOM 678 C CA . ASP A 1 84 ? 13.171 -1.472 -21.184 1.00 89.88 84 ASP A CA 1
ATOM 679 C C . ASP A 1 84 ? 12.380 -0.184 -20.856 1.00 89.88 84 ASP A C 1
ATOM 681 O O . ASP A 1 84 ? 11.656 -0.062 -19.858 1.00 89.88 84 ASP A O 1
ATOM 685 N N . ALA A 1 85 ? 12.510 0.829 -21.717 1.00 91.69 85 ALA A N 1
ATOM 686 C CA . ALA A 1 85 ? 11.822 2.104 -21.525 1.00 91.69 85 ALA A CA 1
ATOM 687 C C . ALA A 1 85 ? 10.284 1.970 -21.496 1.00 91.69 85 ALA A C 1
ATOM 689 O O . ALA A 1 85 ? 9.616 2.703 -20.761 1.00 91.69 85 ALA A O 1
ATOM 690 N N . ASN A 1 86 ? 9.708 1.051 -22.275 1.00 95.06 86 ASN A N 1
ATOM 691 C CA . ASN A 1 86 ? 8.264 0.829 -22.316 1.00 95.06 86 ASN A CA 1
ATOM 692 C C . ASN A 1 86 ? 7.781 0.121 -21.051 1.00 95.06 86 ASN A C 1
ATOM 694 O O . ASN A 1 86 ? 6.735 0.487 -20.514 1.00 95.06 86 ASN A O 1
ATOM 698 N N . GLU A 1 87 ? 8.543 -0.846 -20.546 1.00 92.25 87 GLU A N 1
ATOM 699 C CA . GLU A 1 87 ? 8.262 -1.539 -19.289 1.00 92.25 87 GLU A CA 1
ATOM 700 C C . GLU A 1 87 ? 8.302 -0.564 -18.109 1.00 92.25 87 GLU A C 1
ATOM 702 O O . GLU A 1 87 ? 7.366 -0.522 -17.303 1.00 92.25 87 GLU A O 1
ATOM 707 N N . ALA A 1 88 ? 9.311 0.311 -18.059 1.00 91.69 88 ALA A N 1
ATOM 708 C CA . ALA A 1 88 ? 9.406 1.357 -17.045 1.00 91.69 88 ALA A CA 1
ATOM 709 C C . ALA A 1 88 ? 8.208 2.327 -17.092 1.00 91.69 88 ALA A C 1
ATOM 711 O O . ALA A 1 88 ? 7.599 2.629 -16.059 1.00 91.69 88 ALA A O 1
ATOM 712 N N . LEU A 1 89 ? 7.820 2.798 -18.283 1.00 95.25 89 LEU A N 1
ATOM 713 C CA . LEU A 1 89 ? 6.655 3.674 -18.456 1.00 95.25 89 LEU A CA 1
ATOM 714 C C . LEU A 1 89 ? 5.339 2.963 -18.115 1.00 95.25 89 LEU A C 1
ATOM 716 O O . LEU A 1 89 ? 4.462 3.557 -17.479 1.00 95.25 89 LEU A O 1
ATOM 720 N N . GLY A 1 90 ? 5.210 1.689 -18.488 1.00 95.75 90 GLY A N 1
ATOM 721 C CA . GLY A 1 90 ? 4.072 0.840 -18.151 1.00 95.75 90 GLY A CA 1
ATOM 722 C C . GLY A 1 90 ? 3.912 0.680 -16.641 1.00 95.75 90 GLY A C 1
ATOM 723 O O . GLY A 1 90 ? 2.819 0.888 -16.110 1.00 95.75 90 GLY A O 1
ATOM 724 N N . TYR A 1 91 ? 5.012 0.420 -15.933 1.00 95.25 91 TYR A N 1
ATOM 725 C CA . TYR A 1 91 ? 5.046 0.325 -14.476 1.00 95.25 91 TYR A CA 1
ATOM 726 C C . TYR A 1 91 ? 4.585 1.624 -13.794 1.00 95.25 91 TYR A C 1
ATOM 728 O O . TYR A 1 91 ? 3.731 1.604 -12.902 1.00 95.25 91 TYR A O 1
ATOM 736 N N . ILE A 1 92 ? 5.101 2.774 -14.243 1.00 95.94 92 ILE A N 1
ATOM 737 C CA . ILE A 1 92 ? 4.706 4.091 -13.720 1.00 95.94 92 ILE A CA 1
ATOM 738 C C . ILE A 1 92 ? 3.214 4.347 -13.973 1.00 95.94 92 ILE A C 1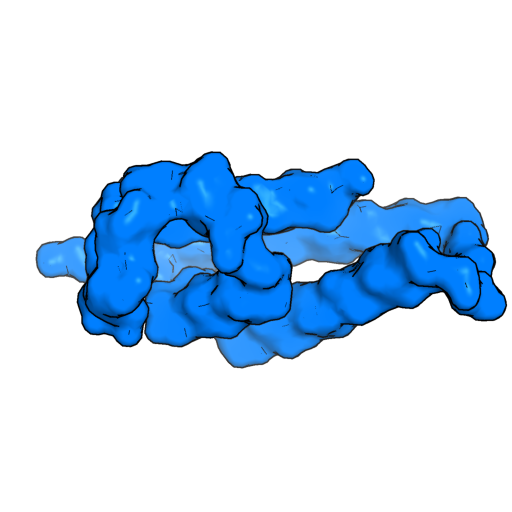
ATOM 740 O O . ILE A 1 92 ? 2.491 4.756 -13.061 1.00 95.94 92 ILE A O 1
ATOM 744 N N . SER A 1 93 ? 2.742 4.086 -15.195 1.00 97.19 93 SER A N 1
ATOM 745 C CA . SER A 1 93 ? 1.339 4.265 -15.580 1.00 97.19 93 SER A CA 1
ATOM 746 C C . SER A 1 93 ? 0.405 3.418 -14.714 1.00 97.19 93 SER A C 1
ATOM 748 O O . SER A 1 93 ? -0.587 3.930 -14.186 1.00 97.19 93 SER A O 1
ATOM 750 N N . GLU A 1 94 ? 0.747 2.149 -14.491 1.00 97.12 94 GLU A N 1
ATOM 751 C CA . GLU A 1 94 ? -0.053 1.233 -13.678 1.00 97.12 94 GLU A CA 1
ATOM 752 C C . GLU A 1 94 ? -0.130 1.687 -12.212 1.00 97.12 94 GLU A C 1
ATOM 754 O O . GLU A 1 94 ? -1.211 1.670 -11.613 1.00 97.12 94 GLU A O 1
ATOM 759 N N . ILE A 1 95 ? 0.978 2.172 -11.639 1.00 97.62 95 ILE A N 1
ATOM 760 C CA . ILE A 1 95 ? 0.985 2.768 -10.295 1.00 97.62 95 ILE A CA 1
ATOM 761 C C . ILE A 1 95 ? 0.022 3.952 -10.217 1.00 97.62 95 ILE A C 1
ATOM 763 O O . ILE A 1 95 ? -0.844 3.981 -9.339 1.00 97.62 95 ILE A O 1
ATOM 767 N N . VAL A 1 96 ? 0.131 4.907 -11.142 1.00 97.25 96 VAL A N 1
ATOM 768 C CA . VAL A 1 96 ? -0.703 6.119 -11.139 1.00 97.25 96 VAL A CA 1
ATOM 769 C C . VAL A 1 96 ? -2.184 5.762 -11.282 1.00 97.25 96 VAL A C 1
ATOM 771 O O . VAL A 1 96 ? -3.031 6.312 -10.574 1.00 97.25 96 VAL A O 1
ATOM 774 N N . GLN A 1 97 ? -2.521 4.811 -12.155 1.00 97.38 97 GLN A N 1
ATOM 775 C CA . GLN A 1 97 ? -3.898 4.341 -12.310 1.00 97.38 97 GLN A CA 1
ATOM 776 C C . GLN A 1 97 ? -4.425 3.669 -11.040 1.00 97.38 97 GLN A C 1
ATOM 778 O O . GLN A 1 97 ? -5.581 3.878 -10.666 1.00 97.38 97 GLN A O 1
ATOM 783 N N . ARG A 1 98 ? -3.599 2.877 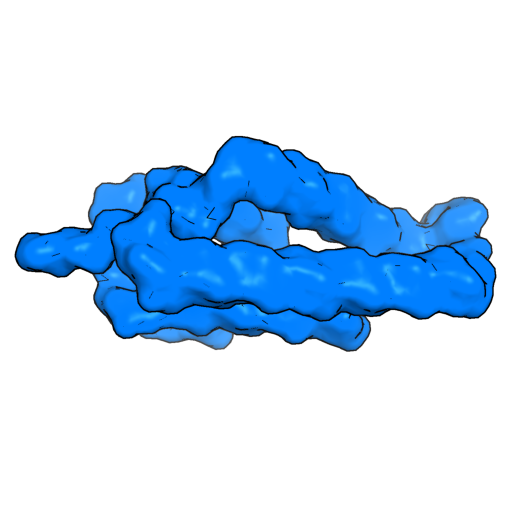-10.350 1.00 97.00 98 ARG A N 1
ATOM 784 C CA . ARG A 1 98 ? -3.988 2.236 -9.088 1.00 97.00 98 ARG A CA 1
ATOM 785 C C . ARG A 1 98 ? -4.216 3.239 -7.970 1.00 97.00 98 ARG A C 1
ATOM 787 O O . ARG A 1 98 ? -5.226 3.089 -7.287 1.00 97.00 98 ARG A O 1
ATOM 794 N N . ILE A 1 99 ? -3.361 4.257 -7.831 1.00 97.19 99 ILE A N 1
ATOM 795 C CA . ILE A 1 99 ? -3.573 5.356 -6.872 1.00 97.19 99 ILE A CA 1
ATOM 796 C C . ILE A 1 99 ? -4.949 5.976 -7.120 1.00 97.19 99 ILE A C 1
ATOM 798 O O . ILE A 1 99 ? -5.791 5.956 -6.228 1.00 97.19 99 ILE A O 1
ATOM 802 N N . LYS A 1 100 ? -5.238 6.391 -8.363 1.00 96.12 100 LYS A N 1
ATOM 803 C CA . LYS A 1 100 ? -6.538 6.981 -8.735 1.00 96.12 100 LYS A CA 1
ATOM 804 C C . LYS A 1 100 ? -7.725 6.072 -8.403 1.00 96.12 100 LYS A C 1
ATOM 806 O O . LYS A 1 100 ? -8.739 6.546 -7.897 1.00 96.12 100 LYS A O 1
ATOM 811 N N . ARG A 1 101 ? -7.621 4.766 -8.679 1.00 94.81 101 ARG A N 1
ATOM 812 C CA . ARG A 1 101 ? -8.685 3.784 -8.384 1.00 94.81 101 ARG A CA 1
ATOM 813 C C . ARG A 1 101 ? -8.895 3.590 -6.881 1.00 94.81 101 ARG A C 1
ATOM 815 O O . ARG A 1 101 ? -10.034 3.444 -6.442 1.00 94.81 101 ARG A O 1
ATOM 822 N N . ILE A 1 102 ? -7.814 3.534 -6.102 1.00 94.62 102 ILE A N 1
ATOM 823 C CA . ILE A 1 102 ? -7.888 3.398 -4.644 1.00 94.62 102 ILE A CA 1
ATOM 824 C C . ILE A 1 102 ? -8.511 4.663 -4.052 1.00 94.62 102 ILE A C 1
ATOM 826 O O . ILE A 1 102 ? -9.499 4.539 -3.331 1.00 94.62 102 ILE A O 1
ATOM 830 N N . ASP A 1 103 ? -7.995 5.833 -4.428 1.00 94.06 103 ASP A N 1
ATOM 831 C CA . ASP A 1 103 ? -8.457 7.146 -3.975 1.00 94.06 103 ASP A CA 1
ATOM 832 C C . ASP A 1 103 ? -9.940 7.379 -4.288 1.00 94.06 103 ASP A C 1
ATOM 834 O O . ASP A 1 103 ? -10.733 7.652 -3.391 1.00 94.06 103 ASP A O 1
ATOM 838 N N . SER A 1 104 ? -10.358 7.135 -5.536 1.00 92.00 104 SER A N 1
ATOM 839 C CA . SER A 1 104 ? -11.763 7.280 -5.947 1.00 92.00 104 SER A CA 1
ATOM 840 C C . SER A 1 104 ? -12.703 6.435 -5.085 1.00 92.00 104 SER A C 1
ATOM 842 O O . SER A 1 104 ? -13.756 6.904 -4.661 1.00 92.00 104 SER A O 1
ATOM 844 N N . ARG A 1 105 ? -12.328 5.184 -4.786 1.00 90.19 105 ARG A N 1
ATOM 845 C CA . ARG A 1 105 ? -13.152 4.296 -3.953 1.00 90.19 105 ARG A CA 1
ATOM 846 C C . ARG A 1 105 ? -13.172 4.748 -2.491 1.00 90.19 105 ARG A C 1
ATOM 848 O O . ARG A 1 105 ? -14.234 4.694 -1.875 1.00 90.19 105 ARG A O 1
ATOM 855 N N . VAL A 1 106 ? -12.029 5.159 -1.936 1.00 88.06 106 VAL A N 1
ATOM 856 C CA . VAL A 1 106 ? -11.948 5.662 -0.553 1.00 88.06 106 VAL A CA 1
ATOM 857 C C . VAL A 1 106 ? -12.791 6.933 -0.403 1.00 88.06 106 VAL A C 1
ATOM 859 O O . VAL A 1 106 ? -13.601 7.027 0.518 1.00 88.06 106 V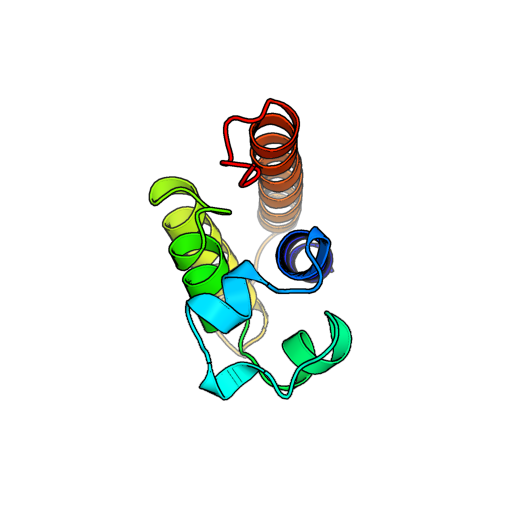AL A O 1
ATOM 862 N N . SER A 1 107 ? -12.683 7.857 -1.358 1.00 85.38 107 SER A N 1
ATOM 863 C CA . SER A 1 107 ? -13.431 9.118 -1.402 1.00 85.38 107 SER A CA 1
ATOM 864 C C . SER A 1 107 ? -14.948 8.929 -1.529 1.00 85.38 107 SER A C 1
ATOM 866 O O . SER A 1 107 ? -15.717 9.702 -0.966 1.00 85.38 107 SER A O 1
ATOM 868 N N . GLN A 1 108 ? -15.401 7.874 -2.210 1.00 82.00 108 GLN A N 1
ATOM 869 C CA . GLN A 1 108 ? -16.825 7.540 -2.361 1.00 82.00 108 GLN A CA 1
ATOM 870 C C . GLN A 1 108 ? -17.470 6.927 -1.104 1.00 82.00 108 GLN A C 1
ATOM 872 O O . GLN A 1 108 ? -18.631 6.530 -1.151 1.00 82.00 108 GLN A O 1
ATOM 877 N N . GLY A 1 109 ? -16.750 6.804 0.018 1.00 68.44 109 GLY A N 1
ATOM 878 C CA . GLY A 1 109 ? -17.304 6.228 1.249 1.00 68.44 109 GLY A CA 1
ATOM 879 C C . GLY A 1 109 ? -17.531 4.713 1.185 1.00 68.44 109 GLY A C 1
ATOM 880 O O . GLY A 1 109 ? -18.071 4.135 2.122 1.00 68.44 109 GLY A O 1
ATOM 881 N N . ASN A 1 110 ? -17.042 4.044 0.133 1.00 58.28 110 ASN A N 1
ATOM 882 C CA . ASN A 1 110 ? -16.985 2.575 0.032 1.00 58.28 110 ASN A CA 1
ATOM 883 C C . ASN A 1 110 ? -15.910 1.958 0.944 1.00 58.28 110 ASN A C 1
ATOM 885 O O . ASN A 1 110 ? -15.589 0.773 0.856 1.00 58.28 110 ASN A O 1
ATOM 889 N N . TYR A 1 111 ? -15.334 2.790 1.801 1.00 61.97 111 TYR A N 1
ATOM 890 C CA . TYR A 1 111 ? -14.513 2.431 2.927 1.00 61.97 111 TYR A CA 1
ATOM 891 C C . TYR A 1 111 ? -15.250 2.932 4.164 1.00 61.97 111 TYR A C 1
ATOM 893 O O . TYR A 1 111 ? -15.527 4.130 4.250 1.00 61.97 111 TYR A O 1
ATOM 901 N N . SER A 1 112 ? -15.618 2.029 5.077 1.00 51.50 112 SER A N 1
ATOM 902 C CA . SER A 1 112 ? -16.337 2.370 6.305 1.00 51.50 112 SER A CA 1
ATOM 903 C C . SER A 1 112 ? -15.540 3.409 7.095 1.00 51.50 112 SER A C 1
ATOM 905 O O . SER A 1 112 ? -14.649 3.068 7.874 1.00 51.50 112 SER A O 1
ATOM 907 N N . ARG A 1 113 ? -15.855 4.693 6.891 1.00 48.09 113 ARG A N 1
ATOM 908 C CA . ARG A 1 113 ? -15.574 5.750 7.857 1.00 48.09 113 ARG A CA 1
ATOM 909 C C . ARG A 1 113 ? -16.450 5.402 9.047 1.00 48.09 113 ARG A C 1
ATOM 911 O O . ARG A 1 113 ? -17.658 5.628 9.0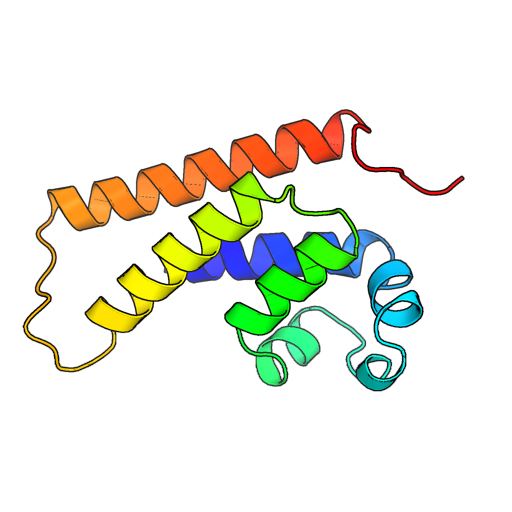13 1.00 48.09 113 ARG A O 1
ATOM 918 N N . SER A 1 114 ? -15.866 4.695 10.007 1.00 43.69 114 SER A N 1
ATOM 919 C CA . SER A 1 114 ? -16.503 4.361 11.274 1.00 43.69 114 SER A CA 1
ATOM 920 C C . SER A 1 114 ? -17.166 5.624 11.821 1.00 43.69 114 SER A C 1
ATOM 922 O O . SER A 1 114 ? -16.490 6.635 12.015 1.00 43.69 114 SER A O 1
ATOM 924 N N . ARG A 1 115 ? -18.496 5.555 11.938 1.00 37.25 115 ARG A N 1
ATOM 925 C CA . ARG A 1 115 ? -19.311 6.495 12.708 1.00 37.25 115 ARG A CA 1
ATOM 926 C C . ARG A 1 115 ? -18.859 6.512 14.160 1.00 37.25 115 ARG A C 1
ATOM 928 O O . ARG A 1 115 ? -18.434 5.433 14.634 1.00 37.25 115 ARG A O 1
#

Radius of gyration: 14.84 Å; chains: 1; bounding box: 41×20×41 Å